Protein AF-A0A2E9ZQF0-F1 (afdb_monomer_lite)

Secondary structure (DSSP, 8-state):
----EEEEETTEEEEE----SSS--EEEEEE-SS-EEEEETTEEEEE-TT-EEEEEE-----HHHHHHHHHTTTEEEEEEEE-TTSS-EEEEEEE--

Structure (mmCIF, N/CA/C/O backbone):
data_AF-A0A2E9ZQF0-F1
#
_entry.id   AF-A0A2E9ZQF0-F1
#
loop_
_atom_site.group_PDB
_atom_site.id
_atom_site.type_symbol
_atom_site.label_atom_id
_atom_site.label_alt_id
_atom_site.label_comp_id
_atom_site.label_asym_id
_atom_site.label_entity_id
_atom_site.label_seq_id
_atom_site.pdbx_PDB_ins_code
_atom_site.Cartn_x
_atom_site.Cartn_y
_atom_site.Cartn_z
_atom_site.occupancy
_atom_site.B_iso_or_equiv
_atom_site.auth_seq_id
_atom_site.auth_comp_id
_atom_site.auth_asym_id
_atom_site.auth_atom_id
_atom_site.pdbx_PDB_model_num
ATOM 1 N N . LYS A 1 1 ? -3.655 0.841 -5.499 1.00 44.31 1 LYS A N 1
ATOM 2 C CA . LYS A 1 1 ? -3.701 0.230 -6.851 1.00 44.31 1 LYS A CA 1
ATOM 3 C C . LYS A 1 1 ? -2.654 0.935 -7.717 1.00 44.31 1 LYS A C 1
ATOM 5 O O . LYS A 1 1 ? -2.815 2.122 -7.951 1.00 44.31 1 LYS A O 1
ATOM 10 N N . ALA A 1 2 ? -1.562 0.269 -8.106 1.00 41.31 2 ALA A N 1
ATOM 11 C CA . ALA A 1 2 ? -0.605 0.822 -9.073 1.00 41.31 2 ALA A CA 1
ATOM 12 C C . ALA A 1 2 ? -1.299 1.044 -10.425 1.00 41.31 2 ALA A C 1
ATOM 14 O O . ALA A 1 2 ? -2.016 0.149 -10.882 1.00 41.31 2 ALA A O 1
ATOM 15 N N . THR A 1 3 ? -1.118 2.213 -11.037 1.00 41.34 3 THR A N 1
ATOM 16 C CA . THR A 1 3 ? -1.617 2.470 -12.393 1.00 41.34 3 THR A CA 1
ATOM 17 C C . THR A 1 3 ? -0.527 2.077 -13.376 1.00 41.34 3 THR A C 1
ATOM 19 O O . THR A 1 3 ? 0.566 2.634 -13.339 1.00 41.34 3 THR A O 1
ATOM 22 N N . LEU A 1 4 ? -0.821 1.093 -14.226 1.00 44.41 4 LEU A N 1
ATOM 23 C CA . LEU A 1 4 ? 0.042 0.715 -15.337 1.00 44.41 4 LEU A CA 1
ATOM 24 C C . LEU A 1 4 ? -0.177 1.731 -16.462 1.00 44.41 4 LEU A C 1
ATOM 26 O O . LEU A 1 4 ? -1.220 1.702 -17.111 1.00 44.41 4 LEU A O 1
ATOM 30 N N . ILE A 1 5 ? 0.771 2.643 -16.673 1.00 43.16 5 ILE A N 1
ATOM 31 C CA . ILE A 1 5 ? 0.780 3.487 -17.871 1.00 43.16 5 ILE A CA 1
ATOM 32 C C . ILE A 1 5 ? 1.649 2.769 -18.899 1.00 43.16 5 ILE A C 1
ATOM 34 O O . ILE A 1 5 ? 2.857 2.644 -18.715 1.00 43.16 5 ILE A O 1
ATOM 38 N N . HIS A 1 6 ? 1.016 2.246 -19.947 1.00 40.69 6 HIS A N 1
ATOM 39 C CA . HIS A 1 6 ? 1.699 1.592 -21.056 1.00 40.69 6 HIS A CA 1
ATOM 40 C C . HIS A 1 6 ? 2.056 2.648 -22.102 1.00 40.69 6 HIS A C 1
ATOM 42 O O . HIS A 1 6 ? 1.180 3.136 -22.8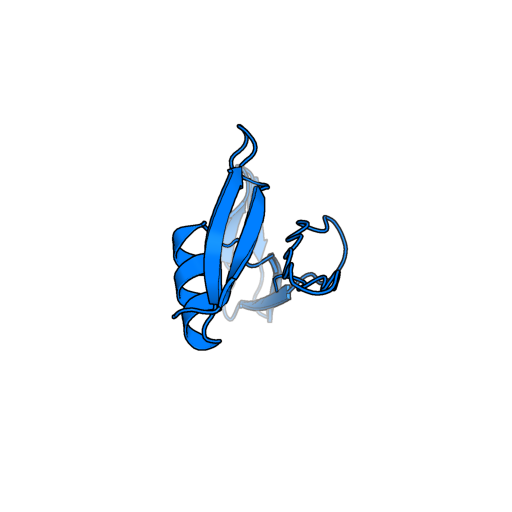12 1.00 40.69 6 HIS A O 1
ATOM 48 N N . THR A 1 7 ? 3.331 3.012 -22.208 1.00 41.81 7 THR A N 1
ATOM 49 C CA . THR A 1 7 ? 3.837 3.749 -23.371 1.00 41.81 7 THR A CA 1
ATOM 50 C C . THR A 1 7 ? 4.564 2.751 -24.261 1.00 41.81 7 THR A C 1
ATOM 52 O O . THR A 1 7 ? 5.728 2.438 -24.021 1.00 41.81 7 THR A O 1
ATOM 55 N N . ALA A 1 8 ? 3.858 2.195 -25.245 1.00 35.62 8 ALA A N 1
ATOM 56 C CA . ALA A 1 8 ? 4.461 1.332 -26.251 1.00 35.62 8 ALA A CA 1
ATOM 57 C C . ALA A 1 8 ? 5.223 2.188 -27.270 1.00 35.62 8 ALA A C 1
ATOM 59 O O . ALA A 1 8 ? 4.624 2.774 -28.169 1.00 35.62 8 ALA A O 1
ATOM 60 N N . LEU A 1 9 ? 6.548 2.237 -27.148 1.00 40.88 9 LEU A N 1
ATOM 61 C CA . LEU A 1 9 ? 7.400 2.322 -28.333 1.00 40.88 9 LEU A CA 1
ATOM 62 C C . LEU A 1 9 ? 7.659 0.876 -28.796 1.00 40.88 9 LEU A C 1
ATOM 64 O O . LEU A 1 9 ? 7.792 -0.001 -27.936 1.00 40.88 9 LEU A O 1
ATOM 68 N N . PRO A 1 10 ? 7.714 0.579 -30.108 1.00 37.41 10 PRO A N 1
ATOM 69 C CA . PRO A 1 10 ? 8.005 -0.771 -30.585 1.00 37.41 10 PRO A CA 1
ATOM 70 C C . PRO A 1 10 ? 9.319 -1.277 -29.970 1.00 37.41 10 PRO A C 1
ATOM 72 O O . PRO A 1 10 ? 10.371 -0.685 -30.190 1.00 37.41 10 PRO A O 1
ATOM 75 N N . GLY A 1 11 ? 9.244 -2.337 -29.159 1.00 45.88 11 GLY A N 1
ATOM 76 C CA . GLY A 1 11 ? 10.403 -2.949 -28.497 1.00 45.88 11 GLY A CA 1
ATOM 77 C C . GLY A 1 11 ? 10.751 -2.435 -27.091 1.00 45.88 11 GLY A C 1
ATOM 78 O O . GLY A 1 11 ? 11.715 -2.930 -26.513 1.00 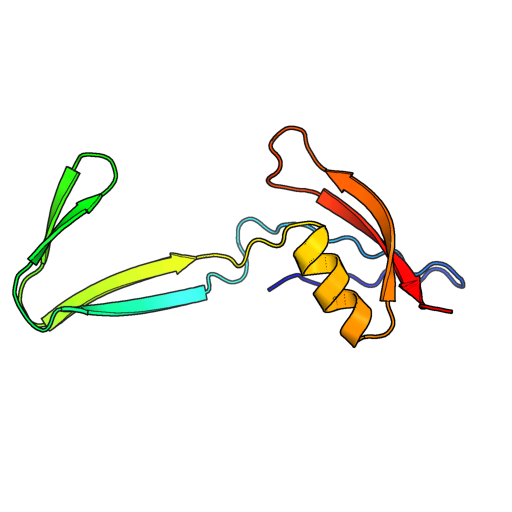45.88 11 GLY A O 1
ATOM 79 N N . LEU A 1 12 ? 9.994 -1.496 -26.502 1.00 41.62 12 LEU A N 1
ATOM 80 C CA . LEU A 1 12 ? 10.269 -0.983 -25.151 1.00 41.62 12 LEU A CA 1
ATOM 81 C C . LEU A 1 12 ? 8.990 -0.903 -24.300 1.00 41.62 12 LEU A C 1
ATOM 83 O O . LEU A 1 12 ? 8.156 -0.016 -24.477 1.00 41.62 12 LEU A O 1
ATOM 87 N N . HIS A 1 13 ? 8.842 -1.820 -23.339 1.00 51.69 13 HIS A N 1
ATOM 88 C CA . HIS A 1 13 ? 7.752 -1.800 -22.358 1.00 51.69 13 HIS A CA 1
ATOM 89 C C . HIS A 1 13 ? 8.138 -0.955 -21.135 1.00 51.69 13 HIS A C 1
ATOM 91 O O . HIS A 1 13 ? 8.460 -1.464 -20.066 1.00 51.69 13 HIS A O 1
ATOM 97 N N . THR A 1 14 ? 8.123 0.368 -21.269 1.00 47.00 14 THR A N 1
ATOM 98 C CA . THR A 1 14 ? 8.357 1.243 -20.112 1.00 47.00 14 THR A CA 1
ATOM 99 C C . THR A 1 14 ? 7.099 1.312 -19.248 1.00 47.00 14 THR A C 1
ATOM 101 O O . THR A 1 14 ? 6.038 1.713 -19.724 1.00 47.00 14 THR A O 1
ATOM 104 N N . LEU A 1 15 ? 7.215 0.932 -17.971 1.00 50.50 15 LEU A N 1
ATOM 105 C CA . LEU A 1 15 ? 6.163 1.095 -16.971 1.00 50.50 15 LEU A CA 1
ATOM 106 C C . LEU A 1 15 ? 6.459 2.323 -16.104 1.00 50.50 15 LEU A C 1
ATOM 108 O O . LEU A 1 15 ? 7.273 2.285 -15.192 1.00 50.50 15 LEU A O 1
ATOM 112 N N . LEU A 1 16 ? 5.766 3.431 -16.347 1.00 45.81 16 LEU A N 1
ATOM 113 C CA . LEU A 1 16 ? 5.854 4.578 -15.446 1.00 45.81 16 LEU A CA 1
ATOM 114 C C . LEU A 1 16 ? 4.846 4.403 -14.301 1.00 45.81 16 LEU A C 1
ATOM 116 O O . LEU A 1 16 ? 3.640 4.578 -14.487 1.00 45.81 16 LEU A O 1
ATOM 120 N N . LEU A 1 17 ? 5.330 4.026 -13.117 1.00 51.56 17 LEU A N 1
ATOM 121 C CA . LEU A 1 17 ? 4.498 3.818 -11.932 1.00 51.56 17 LEU A CA 1
ATOM 122 C C . LEU A 1 17 ? 4.430 5.112 -11.110 1.00 51.56 17 LEU A C 1
ATOM 124 O O . LEU A 1 17 ? 5.023 5.229 -10.048 1.00 51.56 17 LEU A O 1
ATOM 128 N N . LEU A 1 18 ? 3.709 6.110 -11.626 1.00 42.25 18 LEU A N 1
ATOM 129 C CA . LEU A 1 18 ? 3.488 7.361 -10.898 1.00 42.25 18 LEU A CA 1
ATOM 130 C C . LEU A 1 18 ? 2.574 7.105 -9.693 1.00 42.25 18 LEU A C 1
ATOM 132 O O . LEU A 1 18 ? 1.411 6.708 -9.853 1.00 42.25 18 LEU A O 1
ATOM 136 N N . HIS A 1 19 ? 3.086 7.364 -8.488 1.00 45.06 19 HIS A N 1
ATOM 137 C CA . HIS A 1 19 ? 2.249 7.573 -7.314 1.00 45.06 19 HIS A CA 1
ATOM 138 C C . HIS A 1 19 ? 1.394 8.813 -7.595 1.00 45.06 19 HIS A C 1
ATOM 140 O O . HIS A 1 19 ? 1.876 9.937 -7.568 1.00 45.06 19 HIS A O 1
ATOM 146 N N . ARG A 1 20 ? 0.127 8.623 -7.983 1.00 44.66 20 ARG A N 1
ATOM 147 C CA . ARG A 1 20 ? -0.796 9.751 -8.121 1.00 44.66 20 ARG A CA 1
ATOM 148 C C . ARG A 1 20 ? -1.244 10.167 -6.722 1.00 44.66 20 ARG A C 1
ATOM 150 O O . ARG A 1 20 ? -1.903 9.351 -6.075 1.00 44.66 20 ARG A O 1
ATOM 157 N N . PRO A 1 21 ? -0.996 11.412 -6.289 1.00 41.53 21 PRO A N 1
ATOM 158 C CA . PRO A 1 21 ? -1.367 11.829 -4.943 1.00 41.53 21 PRO A CA 1
ATOM 159 C C . PRO A 1 21 ? -2.892 11.916 -4.715 1.00 41.53 21 PRO A C 1
ATOM 161 O O . PRO A 1 21 ? -3.322 11.926 -3.569 1.00 41.53 21 PRO A O 1
ATOM 164 N N . TYR A 1 22 ? -3.744 11.894 -5.759 1.00 45.88 22 TYR A N 1
ATOM 165 C CA . TYR A 1 22 ? -5.190 12.155 -5.601 1.00 45.88 22 TYR A CA 1
ATOM 166 C C . TYR A 1 22 ? -6.103 11.405 -6.596 1.00 45.88 22 TYR A C 1
ATOM 168 O O . TYR A 1 22 ? -6.718 12.036 -7.450 1.00 45.88 22 TYR A O 1
ATOM 176 N N . GLY A 1 23 ? -6.198 10.066 -6.557 1.00 49.16 23 GLY A N 1
ATOM 177 C CA . GLY A 1 23 ? -6.977 9.345 -7.592 1.00 49.16 23 GLY A CA 1
ATOM 178 C C . GLY A 1 23 ? -7.881 8.186 -7.181 1.00 49.16 23 GLY A C 1
ATOM 179 O O . GLY A 1 23 ? -8.936 8.025 -7.778 1.00 49.16 23 GLY A O 1
ATOM 180 N N . PHE A 1 24 ? -7.526 7.375 -6.186 1.00 49.78 24 PHE A N 1
ATOM 181 C CA . PHE A 1 24 ? -8.391 6.289 -5.706 1.00 49.78 24 PHE A CA 1
ATOM 182 C C . PHE A 1 24 ? -8.070 6.029 -4.242 1.00 49.78 24 PHE A C 1
ATOM 184 O O . PHE A 1 24 ? -7.195 5.222 -3.922 1.00 49.78 24 PHE A O 1
ATOM 191 N N . THR A 1 25 ? -8.740 6.744 -3.347 1.00 57.84 25 THR A N 1
ATOM 192 C CA . THR A 1 25 ? -8.597 6.489 -1.918 1.00 57.84 25 THR A CA 1
ATOM 193 C C . THR A 1 25 ? -9.361 5.211 -1.603 1.00 57.84 25 THR A C 1
ATOM 195 O O . THR A 1 25 ? -10.590 5.188 -1.660 1.00 57.84 25 THR A O 1
ATOM 198 N N . HIS A 1 26 ? -8.641 4.120 -1.334 1.00 67.19 26 HIS A N 1
ATOM 199 C CA . HIS A 1 26 ? -9.285 2.956 -0.742 1.00 67.19 26 HIS A CA 1
ATOM 200 C C . HIS A 1 26 ? -9.745 3.372 0.653 1.00 67.19 26 HIS A C 1
ATOM 202 O O . HIS A 1 26 ? -9.016 4.066 1.366 1.00 67.19 26 HIS A O 1
ATOM 208 N N . PHE A 1 27 ? -10.963 2.988 1.016 1.00 78.19 27 PHE A N 1
ATOM 209 C CA . PHE A 1 27 ? -11.501 3.273 2.333 1.00 78.19 27 PHE A CA 1
ATOM 210 C C . PHE A 1 27 ? -11.978 1.991 3.004 1.00 78.19 27 PHE A C 1
ATOM 212 O O . PHE A 1 27 ? -12.444 1.064 2.339 1.00 78.19 27 PHE A O 1
ATOM 219 N N . ALA A 1 28 ? -11.835 1.945 4.322 1.00 82.75 28 ALA A N 1
ATOM 220 C CA . ALA A 1 28 ? -12.413 0.915 5.170 1.00 82.75 28 ALA A CA 1
ATOM 221 C C . ALA A 1 28 ? -13.140 1.586 6.331 1.00 82.75 28 ALA A C 1
ATOM 223 O O . ALA A 1 28 ? -12.635 2.548 6.909 1.00 82.75 28 ALA A O 1
ATOM 224 N N . ASP A 1 29 ? -14.311 1.056 6.664 1.00 89.81 29 ASP A N 1
ATOM 225 C CA . ASP A 1 29 ? -15.122 1.533 7.775 1.00 89.81 29 ASP A CA 1
ATOM 226 C C . ASP A 1 29 ? -14.982 0.570 8.949 1.00 89.81 29 ASP A C 1
ATOM 228 O O . ASP A 1 29 ? -15.299 -0.616 8.841 1.00 89.81 29 ASP A O 1
ATOM 232 N N . PHE A 1 30 ? -14.511 1.087 10.080 1.00 87.00 30 PHE A N 1
ATOM 233 C CA . PHE A 1 30 ? -14.480 0.366 11.342 1.00 87.00 30 PHE A CA 1
ATOM 234 C C . PHE A 1 30 ? -15.604 0.880 12.238 1.00 87.00 30 PHE A C 1
ATOM 236 O O . PHE A 1 30 ? -15.556 2.013 12.720 1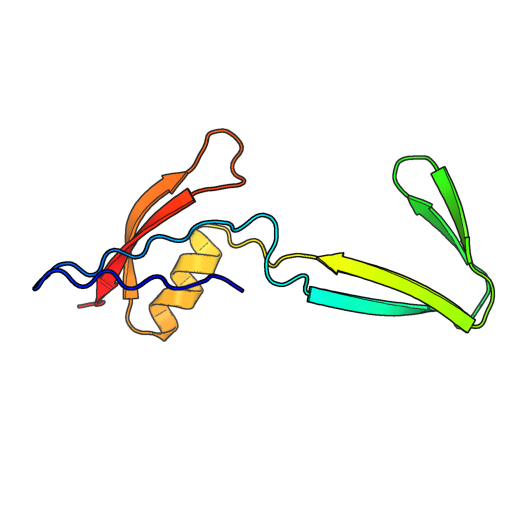.00 87.00 30 PHE A O 1
ATOM 243 N N . LYS A 1 31 ? -16.633 0.056 12.447 1.00 94.62 31 LYS A N 1
ATOM 244 C CA . LYS A 1 31 ? -17.768 0.395 13.307 1.00 94.62 31 LYS A CA 1
ATOM 245 C C . LYS A 1 31 ? -17.509 -0.078 14.732 1.00 94.62 31 LYS A C 1
ATOM 247 O O . LYS A 1 31 ? -17.306 -1.269 14.962 1.00 94.62 31 LYS A O 1
ATOM 252 N N . PHE A 1 32 ? -17.583 0.839 15.686 1.00 90.56 32 PHE A N 1
ATOM 253 C CA . PHE A 1 32 ? -17.419 0.516 17.096 1.00 90.56 32 PHE A CA 1
ATOM 254 C C . PHE A 1 32 ? -18.683 -0.150 17.646 1.00 90.56 32 PHE A C 1
ATOM 256 O O . PHE A 1 32 ? -19.786 0.395 17.564 1.00 90.56 32 PHE A O 1
ATOM 263 N N . THR A 1 33 ? -18.531 -1.346 18.214 1.00 93.69 33 THR A N 1
ATOM 264 C CA . THR A 1 33 ? -19.615 -2.079 18.894 1.00 93.69 33 THR A CA 1
ATOM 265 C C . THR A 1 33 ? -19.708 -1.752 20.385 1.00 93.69 33 THR A C 1
ATOM 267 O O . THR A 1 33 ? -20.660 -2.163 21.039 1.00 93.69 33 THR A O 1
ATOM 270 N N . GLN A 1 34 ? -18.735 -1.013 20.916 1.00 92.75 34 GLN A N 1
ATOM 271 C CA . GLN A 1 34 ? -18.671 -0.502 22.285 1.00 92.75 34 GLN A CA 1
ATOM 272 C C . GLN A 1 34 ? -17.961 0.860 22.279 1.00 92.75 34 GLN A C 1
ATOM 274 O O . GLN A 1 34 ? -17.155 1.103 21.377 1.00 92.75 34 GLN A O 1
ATOM 279 N N . SER A 1 35 ? -18.228 1.727 23.260 1.00 94.19 35 SER A N 1
ATOM 280 C CA . SER A 1 35 ? -17.540 3.019 23.345 1.00 94.19 35 SER A CA 1
ATOM 281 C C . SER A 1 35 ? -16.044 2.815 23.602 1.00 94.19 35 SER A C 1
ATOM 283 O O . SER A 1 35 ? -15.657 2.016 24.457 1.00 94.19 35 SER A O 1
ATOM 285 N N . GLN A 1 36 ? -15.198 3.524 22.858 1.00 92.75 36 GLN A N 1
ATOM 286 C CA . GLN A 1 36 ? -13.750 3.365 22.916 1.00 92.75 36 GLN A CA 1
ATOM 287 C C . GLN A 1 36 ? -13.033 4.685 22.642 1.00 92.75 36 GLN A C 1
ATOM 289 O O . GLN A 1 36 ? -13.386 5.418 21.724 1.00 92.75 36 GLN A O 1
ATOM 294 N N . ALA A 1 37 ? -11.984 4.960 23.415 1.00 92.31 37 ALA A N 1
ATOM 295 C CA . ALA A 1 37 ? -11.051 6.039 23.129 1.00 92.31 37 ALA A CA 1
ATOM 296 C C . ALA A 1 37 ? -9.804 5.480 22.434 1.00 92.31 37 ALA A C 1
ATOM 298 O O . ALA A 1 37 ? -9.229 4.486 22.886 1.00 92.31 37 ALA A O 1
ATOM 299 N N . ILE A 1 38 ? -9.388 6.118 21.343 1.00 90.38 38 ILE A N 1
ATOM 300 C CA . ILE A 1 38 ? -8.165 5.787 20.608 1.00 90.38 38 ILE A CA 1
ATOM 301 C C . ILE A 1 38 ? -7.250 7.007 20.551 1.00 90.38 38 ILE A C 1
ATOM 303 O O . ILE A 1 38 ? -7.717 8.144 20.511 1.00 90.38 38 ILE A O 1
ATOM 307 N N . LYS A 1 39 ? -5.937 6.769 20.554 1.00 87.94 39 LYS A N 1
ATOM 308 C CA . LYS A 1 39 ? -4.940 7.832 20.424 1.00 87.94 39 LYS A CA 1
ATOM 309 C C . LYS A 1 39 ? -4.522 7.963 18.961 1.00 87.94 39 LYS A C 1
ATOM 311 O O . LYS A 1 39 ? -3.972 7.015 18.404 1.00 87.94 39 LYS A O 1
ATOM 316 N N . LEU A 1 40 ? -4.783 9.116 18.355 1.00 83.88 40 LEU A N 1
ATOM 317 C CA . LEU A 1 40 ? -4.429 9.454 16.977 1.00 83.88 40 LEU A CA 1
ATOM 318 C C . LEU A 1 40 ? -3.520 10.678 17.004 1.00 83.88 40 LEU A C 1
ATOM 320 O O . LEU A 1 40 ? -3.909 11.711 17.528 1.00 83.88 40 LEU A O 1
ATOM 324 N N . ASP A 1 41 ? -2.299 10.540 16.491 1.00 83.56 41 ASP A N 1
ATOM 325 C CA . ASP A 1 41 ? -1.301 11.622 16.436 1.00 83.56 41 ASP A CA 1
ATOM 326 C C . ASP A 1 41 ? -1.118 12.402 17.755 1.00 83.56 41 ASP A C 1
ATOM 328 O O . ASP A 1 41 ? -1.034 13.623 17.804 1.00 83.56 41 ASP A O 1
ATOM 332 N N . GLY A 1 42 ? -1.110 11.682 18.880 1.00 84.25 42 GLY A N 1
ATOM 333 C CA . GLY A 1 42 ? -0.980 12.302 20.201 1.00 84.25 42 GLY A CA 1
ATOM 334 C C . GLY A 1 42 ? -2.302 12.721 20.848 1.00 84.25 42 GLY A C 1
ATOM 335 O O . GLY A 1 42 ? -2.356 12.778 22.077 1.00 84.25 42 GLY 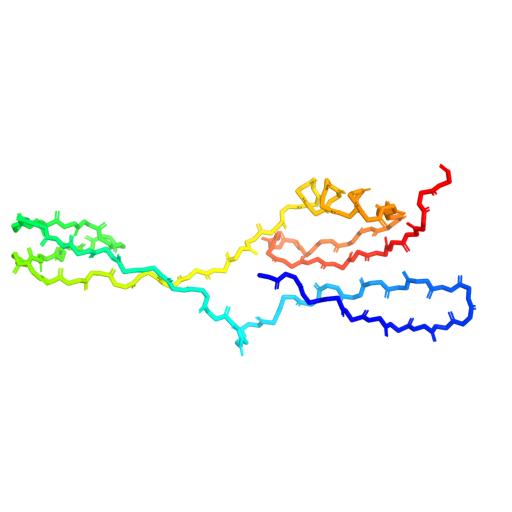A O 1
ATOM 336 N N . GLU A 1 43 ? -3.366 12.907 20.071 1.00 88.06 43 GLU A N 1
ATOM 337 C CA . GLU A 1 43 ? -4.691 13.306 20.546 1.00 88.06 43 GLU A CA 1
ATOM 338 C C . GLU A 1 43 ? -5.557 12.101 20.914 1.00 88.06 43 GLU A C 1
ATOM 340 O O . GLU A 1 43 ? -5.486 11.039 20.294 1.00 88.06 43 GLU A O 1
ATOM 345 N N . LEU A 1 44 ? -6.388 12.252 21.947 1.00 91.44 44 LEU A N 1
ATOM 346 C CA . LEU A 1 44 ? -7.342 11.226 22.355 1.00 91.44 44 LEU A CA 1
ATOM 347 C C . LEU A 1 44 ? -8.703 11.518 21.719 1.00 91.44 44 LEU A C 1
ATOM 349 O O . LEU A 1 44 ? -9.309 12.547 22.004 1.00 91.44 44 LEU A O 1
ATOM 353 N N . VAL A 1 45 ? -9.195 10.592 20.898 1.00 91.75 45 VAL A N 1
ATOM 354 C CA . VAL A 1 45 ? -10.505 10.689 20.247 1.00 91.75 45 VAL A CA 1
ATOM 355 C C . VAL A 1 45 ? -11.406 9.585 20.785 1.00 91.75 45 VAL A C 1
ATOM 357 O O . VAL A 1 45 ? -11.053 8.405 20.728 1.00 91.75 45 VAL A O 1
ATOM 360 N N . THR A 1 46 ? -12.570 9.967 21.304 1.00 94.56 46 THR A N 1
ATOM 361 C CA . THR A 1 46 ? -13.567 9.035 21.839 1.00 94.56 46 THR A CA 1
ATOM 362 C C . THR A 1 46 ? -14.634 8.748 20.795 1.00 94.56 46 THR A C 1
ATOM 364 O O . THR A 1 46 ? -15.167 9.668 20.180 1.00 94.56 46 THR A O 1
ATOM 367 N N . PHE A 1 47 ? -14.953 7.470 20.629 1.00 91.25 47 PHE A N 1
ATOM 368 C CA . PHE A 1 47 ? -16.027 6.977 19.784 1.00 91.25 47 PHE A CA 1
ATOM 369 C C . PHE A 1 47 ? -17.083 6.302 20.650 1.00 91.25 47 PHE A C 1
ATOM 371 O O . PHE A 1 47 ? -16.755 5.450 21.475 1.00 91.25 47 PHE A O 1
ATOM 378 N N . ASP A 1 48 ? -18.344 6.651 20.440 1.00 95.44 48 ASP A N 1
ATOM 379 C CA . ASP A 1 48 ? -19.483 5.977 21.051 1.00 95.44 48 ASP A CA 1
ATOM 380 C C . ASP A 1 48 ? -19.907 4.730 20.271 1.00 95.44 48 ASP A C 1
ATOM 382 O O . ASP A 1 48 ? -19.559 4.531 19.101 1.00 95.44 48 ASP A O 1
ATOM 386 N N . VAL A 1 49 ? -20.717 3.887 20.916 1.00 95.38 49 VAL A N 1
ATOM 387 C CA . VAL A 1 49 ? -21.340 2.724 20.274 1.00 95.38 49 VAL A CA 1
ATOM 388 C C . VAL A 1 49 ? -22.050 3.136 18.985 1.00 95.38 49 VAL A C 1
ATOM 390 O O . VAL A 1 49 ? -22.881 4.040 18.962 1.00 95.38 49 VAL A O 1
ATOM 393 N N . 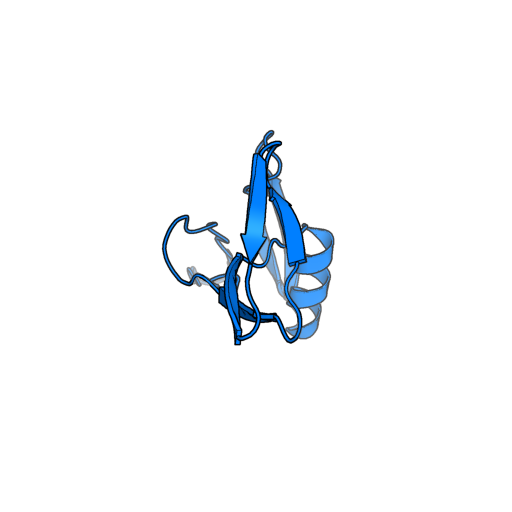GLY A 1 50 ? -21.750 2.433 17.896 1.00 92.44 50 GLY A N 1
ATOM 394 C CA . GLY A 1 50 ? -22.364 2.658 16.594 1.00 92.44 50 GLY A CA 1
ATOM 395 C C . GLY A 1 50 ? -21.681 3.728 15.743 1.00 92.44 50 GLY A C 1
AT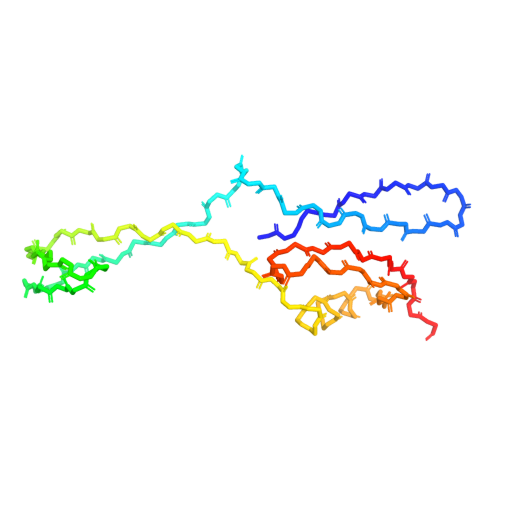OM 396 O O . GLY A 1 50 ? -21.944 3.761 14.538 1.00 92.44 50 GLY A O 1
ATOM 397 N N . GLN A 1 51 ? -20.777 4.535 16.309 1.00 94.44 51 GLN A N 1
ATOM 398 C CA . GLN A 1 51 ? -19.941 5.439 15.524 1.00 94.44 51 GLN A CA 1
ATOM 399 C C . GLN A 1 51 ? -18.922 4.659 14.683 1.00 94.44 51 GLN A C 1
ATOM 401 O O . GLN A 1 51 ? -18.605 3.496 14.948 1.00 94.44 51 GLN A O 1
ATOM 406 N N . THR A 1 52 ? -18.449 5.289 13.609 1.00 91.06 52 THR A N 1
ATOM 407 C CA . THR A 1 52 ? -17.582 4.657 12.609 1.00 91.06 52 THR A CA 1
ATOM 408 C C . THR A 1 52 ? -16.329 5.491 12.390 1.00 91.06 52 THR A C 1
ATOM 410 O O . THR A 1 52 ? -16.420 6.691 12.141 1.00 91.06 52 THR A O 1
ATOM 413 N N . LEU A 1 53 ? -15.168 4.839 12.426 1.00 88.56 53 LEU A N 1
ATOM 414 C CA . LEU A 1 53 ? -13.904 5.394 11.957 1.00 88.56 53 LEU A CA 1
ATOM 415 C C . LEU A 1 53 ? -13.692 4.975 10.500 1.00 88.56 53 LEU A C 1
ATOM 417 O O . LEU A 1 53 ? -13.543 3.788 10.208 1.00 88.56 53 LEU A O 1
ATOM 421 N N . ARG A 1 54 ? -13.657 5.953 9.590 1.00 87.81 54 ARG A N 1
ATOM 422 C CA . ARG A 1 54 ? -13.304 5.727 8.185 1.00 87.81 54 ARG A CA 1
ATOM 423 C C . ARG A 1 54 ? -11.807 5.918 7.988 1.00 87.81 54 ARG A C 1
ATOM 425 O O . ARG A 1 54 ? -11.290 7.021 8.144 1.00 87.81 54 ARG A O 1
ATOM 432 N N . LEU A 1 55 ? -11.127 4.846 7.605 1.00 81.88 55 LEU A N 1
ATOM 433 C CA . LEU A 1 55 ? -9.709 4.853 7.277 1.00 81.88 55 LEU A CA 1
ATOM 434 C C . LEU A 1 55 ? -9.537 5.061 5.781 1.00 81.88 55 LEU A C 1
ATOM 436 O O . LEU A 1 55 ? -10.051 4.279 4.986 1.00 81.88 55 LEU A O 1
ATOM 440 N N . PHE A 1 56 ? -8.779 6.084 5.406 1.00 78.81 56 PHE A N 1
ATOM 441 C CA . PHE A 1 56 ? -8.357 6.331 4.035 1.00 78.81 56 PHE A CA 1
ATOM 442 C C . PHE A 1 56 ? -6.925 5.828 3.863 1.00 78.81 56 PHE A C 1
ATOM 444 O O . PHE A 1 56 ? -6.030 6.263 4.584 1.00 78.81 56 PHE A O 1
ATOM 451 N N . PHE A 1 57 ? -6.694 4.911 2.925 1.00 67.19 57 PHE A N 1
ATOM 452 C CA . PHE A 1 57 ? -5.364 4.351 2.705 1.00 67.19 57 PHE A CA 1
ATOM 453 C C . PHE A 1 57 ? -5.065 4.117 1.226 1.00 67.19 57 PHE A C 1
ATOM 455 O O . PHE A 1 57 ? -5.944 3.909 0.386 1.00 67.19 57 PHE A O 1
ATOM 462 N N . SER A 1 58 ? -3.777 4.136 0.901 1.00 65.88 58 SER A N 1
ATOM 463 C CA . SER A 1 58 ? -3.261 3.735 -0.399 1.00 65.88 58 SER A CA 1
ATOM 464 C C . SER A 1 58 ? -2.351 2.524 -0.216 1.00 65.88 58 SER A C 1
ATOM 466 O O . SER A 1 58 ? -1.559 2.441 0.721 1.00 65.88 58 SER A O 1
ATOM 468 N N . TYR A 1 59 ? -2.480 1.539 -1.106 1.00 65.94 59 TYR A N 1
ATOM 469 C CA . TYR A 1 59 ? -1.546 0.416 -1.127 1.00 65.94 59 TYR A CA 1
ATOM 470 C C . TYR A 1 59 ? -0.182 0.916 -1.594 1.00 65.94 59 TYR A C 1
ATOM 472 O O . TYR A 1 59 ? -0.009 1.200 -2.783 1.00 65.94 59 TYR A O 1
ATOM 480 N N . ARG A 1 60 ? 0.761 1.008 -0.655 1.00 70.69 60 ARG A N 1
ATOM 481 C CA . ARG A 1 60 ? 2.176 1.237 -0.939 1.00 70.69 60 ARG A CA 1
ATOM 482 C C . ARG A 1 60 ? 2.802 -0.082 -1.390 1.00 70.69 60 ARG A C 1
ATOM 484 O O . ARG A 1 60 ? 2.578 -1.124 -0.776 1.00 70.69 60 ARG A O 1
ATOM 491 N N . HIS A 1 61 ? 3.548 -0.040 -2.486 1.00 73.62 61 HIS A N 1
ATOM 492 C CA . HIS A 1 61 ? 4.348 -1.169 -2.942 1.00 73.62 61 HIS A CA 1
ATOM 493 C C . HIS A 1 61 ? 5.818 -0.851 -2.686 1.00 73.62 61 HIS A C 1
ATOM 495 O O . HIS A 1 61 ? 6.314 0.155 -3.179 1.00 73.62 61 HIS A O 1
ATOM 501 N N . THR A 1 62 ? 6.519 -1.720 -1.960 1.00 83.06 62 THR A N 1
ATOM 502 C CA . THR A 1 62 ? 7.987 -1.769 -2.030 1.00 83.06 62 THR A CA 1
ATOM 503 C C . THR A 1 62 ? 8.409 -2.345 -3.382 1.00 83.06 62 THR A C 1
ATOM 505 O O . THR A 1 62 ? 7.620 -3.061 -4.012 1.00 83.06 62 THR A O 1
ATOM 508 N N . ALA A 1 63 ? 9.656 -2.112 -3.803 1.00 82.75 63 ALA A N 1
ATOM 509 C CA . ALA A 1 63 ? 10.211 -2.721 -5.016 1.00 82.75 63 ALA A CA 1
ATOM 510 C C . ALA A 1 63 ? 10.016 -4.252 -5.038 1.00 82.75 63 ALA A C 1
ATOM 512 O O . ALA A 1 63 ? 9.616 -4.821 -6.050 1.00 82.75 63 ALA A O 1
ATOM 513 N N . GLU A 1 64 ? 10.185 -4.911 -3.892 1.00 86.25 64 GLU A N 1
ATOM 514 C CA . GLU A 1 64 ? 10.007 -6.358 -3.731 1.00 86.25 64 GLU A CA 1
ATOM 515 C C . GLU A 1 64 ? 8.550 -6.794 -3.928 1.00 86.25 64 GLU A C 1
ATOM 517 O O . GLU A 1 64 ? 8.261 -7.749 -4.652 1.00 86.25 64 GLU A O 1
ATOM 522 N N . THR A 1 65 ? 7.599 -6.101 -3.288 1.00 84.00 65 THR A N 1
ATOM 523 C CA . THR A 1 65 ? 6.171 -6.426 -3.446 1.00 84.00 65 THR A CA 1
ATOM 524 C C . THR A 1 65 ? 5.676 -6.122 -4.857 1.00 84.00 65 THR A C 1
ATOM 526 O O . THR A 1 65 ? 4.822 -6.849 -5.372 1.00 84.00 65 THR A O 1
ATOM 529 N N . LEU A 1 66 ? 6.231 -5.091 -5.501 1.00 84.75 66 LEU A N 1
ATOM 530 C CA . LEU A 1 66 ? 5.969 -4.767 -6.894 1.00 84.75 66 LEU A CA 1
ATOM 531 C C . LEU A 1 66 ? 6.517 -5.861 -7.818 1.00 84.75 66 LEU A C 1
ATOM 533 O O . LEU A 1 66 ? 5.765 -6.361 -8.650 1.00 84.75 66 LEU A O 1
ATOM 537 N N . ALA A 1 67 ? 7.764 -6.300 -7.626 1.00 88.06 67 ALA A N 1
ATOM 538 C CA . ALA A 1 67 ? 8.383 -7.376 -8.401 1.00 88.06 67 ALA A CA 1
ATOM 539 C C . ALA A 1 67 ? 7.581 -8.681 -8.306 1.00 88.06 67 ALA A C 1
ATOM 541 O O . ALA A 1 67 ? 7.218 -9.262 -9.326 1.00 88.06 67 ALA A O 1
ATOM 542 N N . LYS A 1 68 ? 7.193 -9.097 -7.091 1.00 87.69 68 LYS A N 1
ATOM 543 C CA . LYS A 1 68 ? 6.330 -10.277 -6.882 1.00 87.69 68 LYS A CA 1
ATOM 544 C C . LYS A 1 68 ? 4.993 -10.157 -7.608 1.00 87.69 68 LYS A C 1
ATOM 546 O O . LYS A 1 68 ? 4.430 -11.161 -8.037 1.00 87.69 68 LYS A O 1
ATOM 551 N N . ARG A 1 69 ? 4.448 -8.943 -7.713 1.00 85.38 69 ARG A N 1
ATOM 552 C CA . ARG A 1 69 ? 3.187 -8.693 -8.415 1.00 85.38 69 ARG A CA 1
ATOM 553 C C . ARG A 1 69 ? 3.365 -8.723 -9.931 1.00 85.38 69 ARG A C 1
ATOM 555 O O . ARG A 1 69 ? 2.520 -9.300 -10.602 1.00 85.38 69 ARG A O 1
ATOM 562 N N . LEU A 1 70 ? 4.447 -8.144 -10.446 1.00 85.38 70 LEU A N 1
ATOM 563 C CA . LEU A 1 70 ? 4.794 -8.136 -11.869 1.00 85.38 70 LEU A CA 1
ATOM 564 C C . LEU A 1 70 ? 5.115 -9.542 -12.389 1.00 85.38 70 LEU A C 1
ATOM 566 O O . LEU A 1 70 ? 4.627 -9.915 -13.452 1.00 85.38 70 LEU A O 1
ATOM 570 N N . ALA A 1 71 ? 5.816 -10.358 -11.599 1.00 87.19 71 ALA A N 1
ATOM 571 C CA . ALA A 1 71 ? 6.166 -11.729 -11.967 1.00 87.19 71 ALA A CA 1
ATOM 572 C C . ALA A 1 71 ? 4.931 -12.606 -12.243 1.00 87.19 71 ALA A C 1
ATOM 574 O O . ALA A 1 71 ? 4.950 -13.434 -13.149 1.00 87.19 71 ALA A O 1
ATOM 575 N N . LYS A 1 72 ? 3.808 -12.372 -11.541 1.00 87.38 72 LYS A N 1
ATOM 576 C CA . LYS A 1 72 ? 2.521 -13.054 -11.814 1.00 87.38 72 LYS A CA 1
ATOM 577 C C . LYS A 1 72 ? 1.961 -12.768 -13.209 1.00 87.38 72 LYS A C 1
ATOM 579 O O . LYS A 1 72 ? 1.074 -13.479 -13.665 1.00 87.38 72 LYS A O 1
ATOM 584 N N . HIS A 1 73 ? 2.449 -11.715 -13.851 1.00 84.81 73 HIS A N 1
ATOM 585 C CA . HIS A 1 73 ? 2.085 -11.307 -15.199 1.00 84.81 73 HIS A CA 1
ATOM 586 C C . HIS A 1 73 ? 3.230 -11.532 -16.200 1.00 84.81 73 HIS A C 1
ATOM 588 O O . HIS A 1 73 ? 3.176 -10.986 -17.296 1.00 84.81 73 HIS A O 1
ATOM 594 N N . GLY A 1 74 ? 4.262 -12.302 -15.831 1.00 86.94 74 GLY A N 1
ATOM 595 C CA . GLY A 1 74 ? 5.418 -12.561 -16.689 1.00 86.94 74 GLY A CA 1
ATOM 596 C C . GLY A 1 74 ? 6.291 -11.330 -16.919 1.00 86.94 74 GLY A C 1
ATOM 597 O O . GLY A 1 74 ? 6.921 -11.234 -17.961 1.00 86.94 74 GLY A O 1
ATOM 598 N N . LEU A 1 75 ? 6.301 -10.368 -15.990 1.00 87.75 75 LEU A N 1
ATOM 599 C CA . LEU A 1 75 ? 7.118 -9.157 -16.075 1.00 87.75 75 LEU A CA 1
ATOM 600 C C . LEU A 1 75 ? 8.171 -9.134 -14.961 1.00 87.75 75 LEU A C 1
ATOM 602 O O . LEU A 1 75 ? 7.863 -9.417 -13.803 1.00 87.75 75 LEU A O 1
ATOM 606 N N . GLN A 1 76 ? 9.390 -8.719 -15.293 1.00 90.88 76 GLN A N 1
ATOM 607 C CA . GLN A 1 76 ? 10.477 -8.454 -14.348 1.00 90.88 76 GLN A CA 1
ATOM 608 C C . GLN A 1 76 ? 10.876 -6.981 -14.369 1.00 90.88 76 GLN A C 1
ATOM 610 O O . GLN A 1 76 ? 10.803 -6.326 -15.407 1.00 90.88 76 GLN A O 1
ATOM 615 N N . ILE A 1 77 ? 11.312 -6.456 -13.224 1.00 89.00 77 ILE A N 1
ATOM 616 C CA . ILE A 1 77 ? 11.887 -5.110 -13.131 1.00 89.00 77 ILE A CA 1
ATOM 617 C C . ILE A 1 77 ? 13.327 -5.180 -13.643 1.00 89.00 77 ILE A C 1
ATOM 619 O O . ILE A 1 77 ? 14.139 -5.908 -13.086 1.00 89.00 77 ILE A O 1
ATOM 623 N N . VAL A 1 78 ? 13.641 -4.410 -14.684 1.00 92.12 78 VAL A N 1
ATOM 624 C CA . VAL A 1 78 ? 14.984 -4.351 -15.298 1.00 92.12 78 VAL A CA 1
ATOM 625 C C . VAL A 1 78 ? 15.733 -3.060 -14.970 1.00 92.12 78 VAL A C 1
ATOM 627 O O . VAL A 1 78 ? 16.914 -2.927 -15.277 1.00 92.12 78 VAL A O 1
ATOM 630 N N . PHE A 1 79 ? 15.039 -2.075 -14.403 1.00 88.44 79 PHE A N 1
ATOM 631 C CA . PHE A 1 79 ? 15.626 -0.841 -13.889 1.00 88.44 79 PHE A CA 1
ATOM 632 C C . PHE A 1 79 ? 14.684 -0.228 -12.858 1.00 88.44 79 PHE A C 1
ATOM 634 O O . PHE A 1 79 ? 13.465 -0.267 -13.036 1.00 88.44 79 PHE A O 1
ATOM 641 N N . SER A 1 80 ? 15.246 0.367 -11.812 1.00 89.06 80 SER A N 1
ATOM 642 C CA . SER A 1 80 ? 14.492 1.089 -10.797 1.00 89.06 80 SER A CA 1
ATOM 643 C C . SER A 1 80 ? 15.253 2.315 -10.328 1.00 89.06 80 SER A C 1
ATOM 645 O O . SER A 1 80 ? 16.451 2.227 -10.069 1.00 89.06 80 SER A O 1
ATOM 647 N N . GLU A 1 81 ? 14.527 3.402 -10.127 1.00 86.50 81 GLU A N 1
ATOM 648 C CA . GLU A 1 81 ? 15.010 4.596 -9.449 1.00 86.50 81 GLU A CA 1
ATOM 649 C C . GLU A 1 81 ? 13.974 4.987 -8.399 1.00 86.50 81 GLU A C 1
ATOM 651 O O . GLU A 1 81 ? 12.785 5.076 -8.702 1.00 86.50 81 GLU A O 1
ATOM 656 N N . ILE A 1 82 ? 14.405 5.141 -7.152 1.00 83.75 82 ILE A N 1
ATOM 657 C CA . ILE A 1 82 ? 13.536 5.435 -6.011 1.00 83.75 82 ILE A CA 1
ATOM 658 C C . ILE A 1 82 ? 14.014 6.759 -5.427 1.00 83.75 82 ILE A C 1
ATOM 660 O O . ILE A 1 82 ? 15.217 6.950 -5.249 1.00 83.75 82 ILE A O 1
ATOM 664 N N . ALA A 1 83 ? 13.080 7.668 -5.157 1.00 79.62 83 ALA A N 1
ATOM 665 C CA . ALA A 1 83 ? 13.390 8.940 -4.522 1.00 79.62 83 ALA A CA 1
ATOM 666 C C . ALA A 1 83 ? 14.012 8.711 -3.136 1.00 79.62 83 ALA A C 1
ATOM 668 O O . ALA A 1 83 ? 13.708 7.723 -2.469 1.00 79.62 83 ALA A O 1
ATOM 669 N N . GLU A 1 84 ? 14.829 9.650 -2.662 1.00 78.81 84 GLU A N 1
ATOM 670 C CA . GLU A 1 84 ? 15.458 9.563 -1.334 1.00 78.81 84 GLU A CA 1
ATOM 671 C C . GLU A 1 84 ? 14.425 9.422 -0.201 1.00 78.81 84 GLU A C 1
ATOM 673 O O . GLU A 1 84 ? 14.668 8.733 0.786 1.00 78.81 84 GLU A O 1
ATOM 678 N N . SER A 1 85 ? 13.228 9.992 -0.383 1.00 78.94 85 SER A N 1
ATOM 679 C CA . SER A 1 85 ? 12.104 9.836 0.548 1.00 78.94 85 SER A CA 1
ATOM 680 C C . SER A 1 85 ? 11.599 8.393 0.676 1.00 78.94 85 SER A C 1
ATOM 682 O O . SER A 1 85 ? 10.888 8.073 1.627 1.00 78.94 85 SER A O 1
ATOM 684 N N . GLY A 1 86 ? 11.904 7.522 -0.291 1.00 75.38 86 GLY A N 1
ATOM 685 C CA . GLY A 1 86 ? 11.408 6.149 -0.369 1.00 75.38 86 GLY A CA 1
ATOM 686 C C . GLY A 1 86 ? 9.915 6.028 -0.693 1.00 75.38 86 GLY A C 1
ATOM 687 O O . GLY A 1 86 ? 9.392 4.915 -0.761 1.00 75.38 86 GLY A O 1
ATOM 688 N N . GLU A 1 87 ? 9.210 7.144 -0.891 1.00 72.06 87 GLU A N 1
ATOM 689 C CA . GLU A 1 87 ? 7.759 7.148 -1.114 1.00 72.06 87 GLU A CA 1
ATOM 690 C C . GLU A 1 87 ? 7.380 6.981 -2.590 1.00 72.06 87 GLU A C 1
ATOM 692 O O . GLU A 1 87 ? 6.293 6.488 -2.906 1.00 72.06 87 GLU A O 1
ATOM 697 N N . GLU A 1 88 ? 8.290 7.347 -3.491 1.00 73.56 88 GLU A N 1
ATOM 698 C CA . GLU A 1 88 ? 8.072 7.366 -4.934 1.00 73.56 88 GLU A CA 1
ATOM 699 C C . GLU A 1 88 ? 9.198 6.640 -5.669 1.00 73.56 88 GLU A C 1
ATOM 701 O O . GLU A 1 88 ? 10.360 6.681 -5.263 1.00 73.56 88 GLU A O 1
ATOM 706 N N . GLY A 1 89 ? 8.863 5.977 -6.777 1.00 77.81 89 GLY A N 1
ATOM 707 C CA . GLY A 1 89 ? 9.856 5.315 -7.611 1.00 77.81 89 GLY A CA 1
ATOM 708 C C . GLY A 1 89 ? 9.362 5.023 -9.021 1.00 77.81 89 GLY A C 1
ATOM 709 O O . GLY A 1 89 ? 8.171 4.819 -9.260 1.00 77.81 89 GLY A O 1
ATOM 710 N N . VAL A 1 90 ? 10.303 4.992 -9.957 1.00 82.12 90 VAL A N 1
ATOM 711 C CA . VAL A 1 90 ? 10.101 4.678 -11.370 1.00 82.12 90 VAL A CA 1
ATOM 712 C C . VAL A 1 90 ? 10.728 3.319 -11.667 1.00 82.12 90 VAL A C 1
ATOM 714 O O . VAL A 1 90 ? 11.857 3.051 -11.264 1.00 82.12 90 VAL A O 1
ATOM 717 N N . PHE A 1 91 ? 10.007 2.454 -12.385 1.00 84.12 91 PHE A N 1
ATOM 718 C CA . PHE A 1 91 ? 10.412 1.064 -12.613 1.00 84.12 91 PHE A CA 1
ATOM 719 C C . PHE A 1 91 ? 10.258 0.669 -14.080 1.00 84.12 91 PHE A C 1
ATOM 721 O O . PHE A 1 91 ? 9.146 0.510 -14.569 1.00 84.12 91 PHE A O 1
ATOM 728 N N . ARG A 1 92 ? 11.354 0.412 -14.793 1.00 84.38 92 ARG A N 1
ATOM 729 C CA . ARG A 1 92 ? 11.265 -0.190 -16.131 1.00 84.38 92 ARG A CA 1
ATOM 730 C C . ARG A 1 92 ? 11.067 -1.695 -15.994 1.00 84.38 92 ARG A C 1
ATOM 732 O O . ARG A 1 92 ? 11.754 -2.329 -15.192 1.00 84.38 92 ARG A O 1
ATOM 739 N N . VAL A 1 93 ? 10.182 -2.266 -16.807 1.00 84.81 93 VAL A N 1
ATOM 740 C CA . VAL A 1 93 ? 9.902 -3.705 -16.806 1.00 84.81 93 VAL A CA 1
ATOM 741 C C . VAL A 1 93 ? 10.148 -4.322 -18.177 1.00 84.81 93 VAL A C 1
ATOM 743 O O . VAL A 1 93 ? 10.087 -3.638 -19.193 1.00 84.81 93 VAL A O 1
ATOM 746 N N . ALA A 1 94 ? 10.432 -5.614 -18.204 1.00 84.00 94 ALA A N 1
ATOM 747 C CA . ALA A 1 94 ? 10.503 -6.415 -19.420 1.00 84.00 94 ALA A CA 1
ATOM 748 C C . ALA A 1 94 ? 9.772 -7.737 -19.191 1.00 84.00 94 ALA A C 1
ATOM 750 O O . ALA A 1 94 ? 9.480 -8.080 -18.043 1.00 84.00 94 ALA A O 1
ATOM 751 N N . LEU A 1 95 ? 9.469 -8.466 -20.264 1.00 87.50 95 LEU A N 1
ATOM 752 C CA . LEU A 1 95 ? 8.987 -9.836 -20.125 1.00 87.50 95 LEU A CA 1
ATOM 753 C C . LEU A 1 95 ? 10.055 -10.685 -19.415 1.00 87.50 95 LEU A C 1
ATOM 755 O O . LEU A 1 95 ? 11.254 -10.427 -19.537 1.00 87.50 95 LEU A O 1
ATOM 759 N N . LEU A 1 96 ? 9.598 -11.632 -18.601 1.00 80.12 96 LEU A N 1
ATOM 760 C CA . LEU A 1 96 ? 10.439 -12.721 -18.126 1.00 80.12 96 LEU A CA 1
ATOM 761 C C . LEU A 1 96 ? 10.753 -13.604 -19.336 1.00 80.12 96 LEU A C 1
ATOM 763 O O . LEU A 1 96 ? 9.819 -14.018 -20.027 1.00 80.12 96 LEU A O 1
ATOM 767 N N . ASP A 1 97 ? 12.037 -13.854 -19.568 1.00 67.25 97 ASP A N 1
ATOM 768 C CA . ASP A 1 97 ? 12.499 -14.867 -20.521 1.00 67.25 97 ASP A CA 1
ATOM 769 C C . ASP A 1 97 ? 12.279 -16.287 -19.970 1.00 67.25 97 ASP A C 1
ATOM 771 O O . ASP A 1 97 ? 12.389 -16.471 -18.730 1.00 67.25 97 ASP A O 1
#

Foldseek 3Di:
DFDFDADDDPPFGFGFRDPDVDDDFDKDKDADQAWDWDADPNDIDIDHHGDIDIDTDDDQDDLVNVQVVQVVVQKHFPDKDADPVNRDITTGIDGHD

Radius of gyration: 19.22 Å; chains: 1; bounding box: 38×28×54 Å

pLDDT: mean 74.48, std 18.78, range [35.62, 95.44]

Sequence (97 aa):
KATLIHTALPGLHTLLLLHRPYGFTHFADFKFTQSQAIKLDGELVTFDVGQTLRLFFSYRHTAETLAKRLAKHGLQIVFSEIAESGEEGVFRVALLD